Protein AF-A0A538ELN3-F1 (afdb_monomer_lite)

Sequence (90 aa):
MSTKELKDLLERIEDTREIVLGPAGGPQRSTGAVAELRAVWDAARTDARAAYEAWRARPGAEAFAVYRAAADRADAAEAALAAAAGAVVA

Structure (mmCIF, N/CA/C/O backbone):
data_AF-A0A538ELN3-F1
#
_entry.id   AF-A0A538ELN3-F1
#
loop_
_atom_site.group_PDB
_atom_site.id
_atom_site.type_symbol
_atom_site.label_atom_id
_atom_site.label_alt_id
_atom_site.label_comp_id
_atom_site.label_asym_id
_atom_site.label_entity_id
_atom_site.label_seq_id
_atom_site.pdbx_PDB_ins_code
_atom_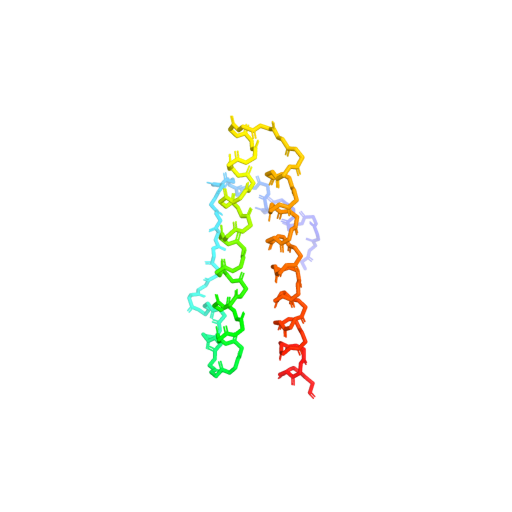site.Cartn_x
_atom_site.Cartn_y
_atom_site.Cartn_z
_atom_site.occupancy
_atom_site.B_iso_or_equiv
_atom_site.auth_seq_id
_atom_site.auth_comp_id
_atom_site.auth_asym_id
_atom_site.auth_atom_id
_atom_site.pdbx_PDB_model_num
ATOM 1 N N . MET A 1 1 ? 39.050 -19.406 -1.805 1.00 52.28 1 MET A N 1
ATOM 2 C CA . MET A 1 1 ? 38.683 -18.621 -0.613 1.00 52.28 1 MET A CA 1
ATOM 3 C C . MET A 1 1 ? 37.657 -19.427 0.159 1.00 52.28 1 MET A C 1
ATOM 5 O O . MET A 1 1 ? 36.629 -19.778 -0.408 1.00 52.28 1 MET A O 1
ATOM 9 N N . SER A 1 2 ? 37.989 -19.833 1.377 1.00 81.75 2 SER A N 1
ATOM 10 C CA . SER A 1 2 ? 37.146 -20.672 2.226 1.00 81.75 2 SER A CA 1
ATOM 11 C C . SER A 1 2 ? 36.134 -19.822 2.995 1.00 81.75 2 SER A C 1
ATOM 13 O O . SER A 1 2 ? 36.422 -18.696 3.395 1.00 81.75 2 SER A O 1
ATOM 15 N N . THR A 1 3 ? 34.953 -20.377 3.260 1.00 76.44 3 THR A N 1
ATOM 16 C CA . THR A 1 3 ? 33.915 -19.763 4.106 1.00 76.44 3 THR A CA 1
ATOM 17 C C . THR A 1 3 ? 34.423 -19.414 5.506 1.00 76.44 3 THR A C 1
ATOM 19 O O . THR A 1 3 ? 33.955 -18.447 6.100 1.00 76.44 3 THR A O 1
ATOM 22 N N . LYS A 1 4 ? 35.419 -20.154 6.013 1.00 75.69 4 LYS A N 1
ATOM 23 C CA . LYS A 1 4 ? 36.077 -19.860 7.292 1.00 75.69 4 LYS A CA 1
ATOM 24 C C . LYS A 1 4 ? 36.903 -18.571 7.234 1.00 75.69 4 LYS A C 1
ATOM 26 O O . LYS A 1 4 ? 36.818 -17.752 8.135 1.00 75.69 4 LYS A O 1
ATOM 31 N N . GLU A 1 5 ? 37.639 -18.370 6.144 1.00 77.31 5 GLU A N 1
ATOM 32 C CA . GLU A 1 5 ? 38.446 -17.162 5.931 1.00 77.31 5 GLU A CA 1
ATOM 33 C C . GLU A 1 5 ? 37.554 -15.929 5.738 1.00 77.31 5 GLU A C 1
ATOM 35 O O . GLU A 1 5 ? 37.866 -14.852 6.238 1.00 77.31 5 GLU A O 1
ATOM 40 N N . LEU A 1 6 ? 36.411 -16.098 5.062 1.00 79.19 6 LEU A N 1
ATOM 41 C CA . LEU A 1 6 ? 35.418 -15.037 4.900 1.00 79.19 6 LEU A CA 1
ATOM 42 C C . LEU A 1 6 ? 34.794 -14.630 6.244 1.00 79.19 6 LEU A C 1
ATOM 44 O O . LEU A 1 6 ? 34.654 -13.442 6.519 1.00 79.19 6 LEU A O 1
ATOM 48 N N . LYS A 1 7 ? 34.448 -15.602 7.093 1.00 76.56 7 LYS A N 1
ATOM 49 C CA . LYS A 1 7 ? 33.872 -15.350 8.418 1.00 76.56 7 LYS A CA 1
ATOM 50 C C . LYS A 1 7 ? 34.851 -14.604 9.337 1.00 76.56 7 LYS A C 1
ATOM 52 O O . LYS A 1 7 ? 34.461 -13.608 9.936 1.00 76.56 7 LYS A O 1
ATOM 57 N N . ASP A 1 8 ? 36.111 -15.035 9.392 1.00 83.75 8 ASP A N 1
ATOM 58 C CA . ASP A 1 8 ? 37.140 -14.402 10.235 1.00 83.75 8 ASP A CA 1
ATOM 59 C C . ASP A 1 8 ? 37.445 -12.952 9.800 1.00 83.75 8 ASP A C 1
ATOM 61 O O . ASP A 1 8 ? 37.812 -12.110 10.621 1.00 83.75 8 ASP A O 1
ATOM 65 N N . LEU A 1 9 ? 37.294 -12.642 8.506 1.00 81.38 9 LEU A N 1
ATOM 66 C CA . LEU A 1 9 ? 37.398 -11.275 7.986 1.00 81.38 9 LEU A CA 1
ATOM 67 C C . LEU A 1 9 ? 36.192 -10.416 8.381 1.00 81.38 9 LEU A C 1
ATOM 69 O O . LEU A 1 9 ? 36.375 -9.261 8.756 1.00 81.38 9 LEU A O 1
ATOM 73 N N . LEU A 1 10 ? 34.982 -10.975 8.319 1.00 76.94 10 LEU A N 1
ATOM 74 C CA . LEU A 1 10 ? 33.747 -10.263 8.657 1.00 76.94 10 LEU A CA 1
ATOM 75 C C . LEU A 1 10 ? 33.635 -9.967 10.158 1.00 76.94 10 LEU A C 1
ATOM 77 O O . LEU A 1 10 ? 33.205 -8.879 10.518 1.00 76.94 10 LEU A O 1
ATOM 81 N N . GLU A 1 11 ? 34.078 -10.876 11.033 1.00 81.19 11 GLU A N 1
ATOM 82 C CA . GLU A 1 11 ? 34.053 -10.668 12.495 1.00 81.19 11 GLU A CA 1
ATOM 83 C C . GLU A 1 11 ? 34.977 -9.531 12.972 1.00 81.19 11 GLU A C 1
ATOM 85 O O . GLU A 1 11 ? 34.832 -9.042 14.091 1.00 81.19 11 GLU A O 1
ATOM 90 N N . ARG A 1 12 ? 35.926 -9.095 12.137 1.00 75.94 12 ARG A N 1
ATOM 91 C CA . ARG A 1 12 ? 36.853 -7.993 12.441 1.00 75.94 12 ARG A CA 1
ATOM 92 C C . ARG A 1 12 ? 36.350 -6.620 12.001 1.00 75.94 12 ARG A C 1
ATOM 94 O O . ARG A 1 12 ? 36.988 -5.624 12.337 1.00 75.94 12 ARG A O 1
ATOM 101 N N . ILE A 1 13 ? 35.262 -6.560 11.238 1.00 79.44 13 ILE A N 1
ATOM 102 C CA . ILE A 1 13 ? 34.671 -5.301 10.785 1.00 79.44 13 ILE A CA 1
ATOM 103 C C . ILE A 1 13 ? 33.660 -4.860 11.842 1.00 79.44 13 ILE A C 1
ATOM 105 O O . ILE A 1 13 ? 32.704 -5.572 12.137 1.00 79.44 13 ILE A O 1
ATOM 109 N N . GLU A 1 14 ? 33.891 -3.691 12.431 1.00 63.50 14 GLU A N 1
ATOM 110 C CA . GLU A 1 14 ? 32.967 -3.085 13.386 1.00 63.50 14 GLU A CA 1
ATOM 111 C C . GLU A 1 14 ? 31.667 -2.700 12.660 1.00 63.50 14 GLU A C 1
ATOM 113 O O . GLU A 1 14 ? 31.699 -2.001 11.646 1.00 63.50 14 GLU A O 1
ATOM 118 N N . ASP A 1 15 ? 30.523 -3.195 13.144 1.00 69.69 15 ASP A N 1
ATOM 119 C CA . ASP A 1 15 ? 29.214 -2.880 12.565 1.00 69.69 15 ASP A CA 1
ATOM 120 C C . ASP A 1 15 ? 28.853 -1.423 12.879 1.00 69.69 15 ASP A C 1
ATOM 122 O O . ASP A 1 15 ? 28.388 -1.089 13.973 1.00 69.69 15 ASP A O 1
ATOM 126 N N . THR A 1 16 ? 29.073 -0.543 11.905 1.00 70.56 16 THR A N 1
ATOM 127 C CA . THR A 1 16 ? 28.781 0.890 12.016 1.00 70.56 16 THR A CA 1
ATOM 128 C C . THR A 1 16 ? 27.280 1.194 12.011 1.00 70.56 16 THR A C 1
ATOM 130 O O . THR A 1 16 ? 26.896 2.347 12.204 1.00 70.56 16 THR A O 1
ATOM 133 N N . ARG A 1 17 ? 26.411 0.183 11.822 1.00 59.03 17 ARG A N 1
ATOM 134 C CA . ARG A 1 17 ? 24.952 0.321 11.642 1.00 59.03 17 ARG A CA 1
ATOM 135 C C . ARG A 1 17 ? 24.560 1.257 10.498 1.00 59.03 17 ARG A C 1
ATOM 137 O O . ARG A 1 17 ? 23.433 1.755 10.450 1.00 59.03 17 ARG A O 1
ATOM 144 N N . GLU A 1 18 ? 25.477 1.511 9.574 1.00 65.62 18 GLU A N 1
ATOM 145 C CA . GLU A 1 18 ? 25.226 2.371 8.431 1.00 65.62 18 GLU A CA 1
ATOM 146 C C . GLU A 1 18 ? 24.542 1.572 7.323 1.00 65.62 18 GLU A C 1
ATOM 148 O O . GLU A 1 18 ? 25.036 0.549 6.849 1.00 65.62 18 GLU A O 1
ATOM 153 N N . ILE A 1 19 ? 23.383 2.057 6.881 1.00 62.88 19 ILE A N 1
ATOM 154 C CA . ILE A 1 19 ? 22.725 1.522 5.693 1.00 62.88 19 ILE A CA 1
ATOM 155 C C . ILE A 1 19 ? 23.454 2.106 4.482 1.00 62.88 19 ILE A C 1
ATOM 157 O O . ILE A 1 19 ? 23.189 3.236 4.071 1.00 62.88 19 ILE A O 1
ATOM 161 N N . VAL A 1 20 ? 24.375 1.332 3.907 1.00 62.19 20 VAL A N 1
ATOM 162 C CA . VAL A 1 20 ? 25.016 1.678 2.634 1.00 62.19 20 VAL A CA 1
ATOM 163 C C . VAL A 1 20 ? 23.985 1.512 1.521 1.00 62.19 20 VAL A C 1
ATOM 165 O O . VAL A 1 20 ? 23.767 0.425 0.986 1.00 62.19 20 VAL A O 1
ATOM 168 N N . LEU A 1 21 ? 23.324 2.613 1.172 1.00 58.81 21 LEU A N 1
ATOM 169 C CA . LEU A 1 21 ? 22.613 2.715 -0.093 1.00 58.81 21 LEU A CA 1
ATOM 170 C C . LEU A 1 21 ? 23.685 2.709 -1.189 1.00 58.81 21 LEU A C 1
ATOM 172 O O . LEU A 1 21 ? 24.624 3.503 -1.131 1.00 58.81 21 LEU A O 1
ATOM 176 N N . GLY A 1 22 ? 23.590 1.775 -2.143 1.00 50.09 22 GLY A N 1
ATOM 177 C CA . GLY A 1 22 ? 24.536 1.676 -3.259 1.00 50.09 22 GLY A CA 1
ATOM 178 C C . GLY A 1 22 ? 24.718 3.015 -3.990 1.00 50.09 22 GLY A C 1
ATOM 179 O O . GLY A 1 22 ? 23.901 3.926 -3.808 1.00 50.09 22 GLY A O 1
ATOM 180 N N . PRO A 1 23 ? 25.779 3.160 -4.817 1.00 48.62 23 PRO A N 1
ATOM 181 C CA . PRO A 1 23 ? 26.022 4.391 -5.566 1.00 48.62 23 PRO A CA 1
ATOM 182 C C . PRO A 1 23 ? 24.729 4.819 -6.245 1.00 48.62 23 PRO A C 1
ATOM 184 O O . PRO A 1 23 ? 23.945 3.959 -6.642 1.00 48.62 23 PRO A O 1
ATOM 187 N N . ALA A 1 24 ? 24.517 6.129 -6.372 1.00 45.59 24 ALA A N 1
ATOM 188 C CA . ALA A 1 24 ? 23.295 6.761 -6.866 1.00 45.59 24 ALA A CA 1
ATOM 189 C C . ALA A 1 24 ? 22.887 6.395 -8.318 1.00 45.59 24 ALA A C 1
ATOM 191 O O . ALA A 1 24 ? 22.251 7.188 -9.000 1.00 45.59 24 ALA A O 1
ATOM 192 N N . GLY A 1 25 ? 23.153 5.177 -8.788 1.00 43.66 25 GLY A N 1
ATOM 193 C CA . GLY A 1 25 ? 22.189 4.367 -9.526 1.00 43.66 25 GLY A CA 1
ATOM 194 C C . GLY A 1 25 ? 20.965 4.050 -8.663 1.00 43.66 25 GLY A C 1
ATOM 195 O O . GLY A 1 25 ? 20.614 2.891 -8.456 1.00 43.66 25 GLY A O 1
ATOM 196 N N . GLY A 1 26 ? 20.295 5.098 -8.166 1.00 47.25 26 GLY A N 1
ATOM 197 C CA . GLY A 1 26 ? 18.902 4.967 -7.758 1.00 47.25 26 GLY A CA 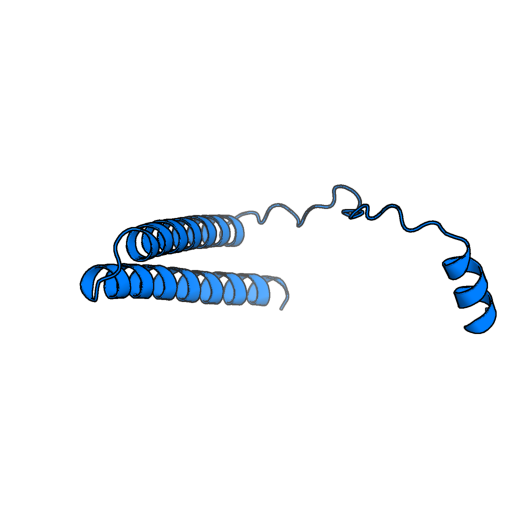1
ATOM 198 C C . GLY A 1 26 ? 18.126 4.334 -8.917 1.00 47.25 26 GLY A C 1
ATOM 199 O O . GLY A 1 26 ? 18.565 4.484 -10.064 1.00 47.25 26 GLY A O 1
ATOM 200 N N . PRO A 1 27 ? 17.017 3.613 -8.653 1.00 48.72 27 PRO A N 1
ATOM 201 C CA . PRO A 1 27 ? 16.236 2.992 -9.718 1.00 48.72 27 PRO A CA 1
ATOM 202 C C . PRO A 1 27 ? 16.065 4.036 -10.808 1.00 48.72 27 PRO A C 1
ATOM 204 O O . PRO A 1 27 ? 15.650 5.153 -10.480 1.00 48.72 27 PRO A O 1
ATOM 207 N N . GLN A 1 28 ? 16.499 3.714 -12.037 1.00 50.22 28 GLN A N 1
ATOM 208 C CA . GLN A 1 28 ? 16.350 4.576 -13.207 1.00 50.22 28 GLN A CA 1
ATOM 209 C C . GLN A 1 28 ? 15.008 5.259 -13.045 1.00 50.22 28 GLN A C 1
ATOM 211 O O . GLN A 1 28 ? 14.018 4.528 -12.949 1.00 50.22 28 GLN A O 1
ATOM 216 N N . ARG A 1 29 ? 14.997 6.594 -12.824 1.00 51.00 29 ARG A N 1
ATOM 217 C CA . ARG A 1 29 ? 13.751 7.323 -12.534 1.00 51.00 29 ARG A CA 1
ATOM 218 C C . ARG A 1 29 ? 12.771 6.783 -13.541 1.00 51.00 29 ARG A C 1
ATOM 220 O O . ARG A 1 29 ? 13.066 6.890 -14.730 1.00 51.00 29 ARG A O 1
ATOM 227 N N . SER A 1 30 ? 11.743 6.078 -13.077 1.00 54.53 30 SER A N 1
ATOM 228 C CA . SER A 1 30 ? 10.839 5.408 -13.991 1.00 54.53 30 SER A CA 1
ATOM 229 C C . SER A 1 30 ? 10.369 6.497 -14.943 1.00 54.53 30 SER A C 1
ATOM 231 O O . SER A 1 30 ? 9.868 7.516 -14.494 1.00 54.53 30 SER A O 1
ATOM 233 N N . THR A 1 31 ? 10.704 6.407 -16.222 1.00 58.22 31 THR A N 1
ATOM 234 C CA . THR A 1 31 ? 10.301 7.412 -17.201 1.00 58.22 31 THR A CA 1
ATOM 235 C C . THR A 1 31 ? 9.017 6.919 -17.852 1.00 58.22 31 THR A C 1
ATOM 237 O O . THR A 1 31 ? 8.834 5.720 -18.061 1.00 58.22 31 THR A O 1
ATOM 240 N N .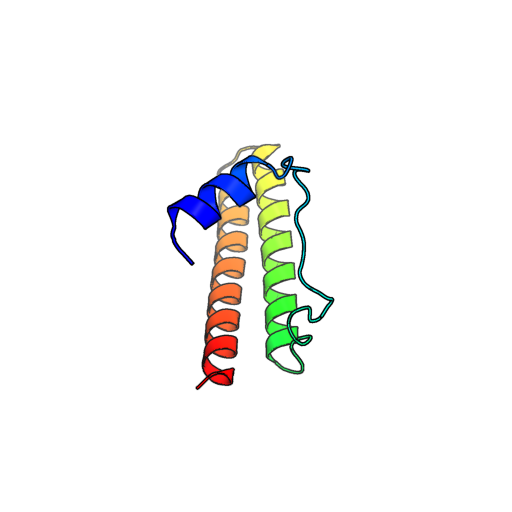 GLY A 1 32 ? 8.083 7.833 -18.123 1.00 70.25 32 GLY A N 1
ATOM 241 C CA . GLY A 1 32 ? 6.770 7.485 -18.673 1.00 70.25 32 GLY A CA 1
ATOM 242 C C . GLY A 1 32 ? 5.826 6.843 -17.649 1.00 70.25 32 GLY A C 1
ATOM 243 O O . GLY A 1 32 ? 5.862 7.171 -16.463 1.00 70.25 32 GLY A O 1
ATOM 244 N N . ALA A 1 33 ? 4.980 5.919 -18.107 1.00 74.56 33 ALA A N 1
ATOM 245 C CA . ALA A 1 33 ? 3.836 5.393 -17.352 1.00 74.56 33 ALA A CA 1
ATOM 246 C C . ALA A 1 33 ? 4.183 4.821 -15.960 1.00 74.56 33 ALA A C 1
ATOM 248 O O . ALA A 1 33 ? 3.398 4.949 -15.025 1.00 74.56 33 ALA A O 1
ATOM 249 N N . VAL A 1 34 ? 5.374 4.239 -15.773 1.00 78.50 34 VAL A N 1
ATOM 250 C CA . VAL A 1 34 ? 5.789 3.684 -14.470 1.00 78.50 34 VAL A CA 1
ATOM 251 C C . VAL A 1 34 ? 6.056 4.790 -13.432 1.00 78.50 34 VAL A C 1
ATOM 253 O O . VAL A 1 34 ? 5.853 4.568 -12.240 1.00 78.50 34 VAL A O 1
ATOM 256 N N . ALA A 1 35 ? 6.483 5.995 -13.837 1.00 79.88 35 ALA A N 1
ATOM 257 C CA . ALA A 1 35 ? 6.608 7.143 -12.922 1.00 79.88 35 ALA A CA 1
ATOM 258 C C . ALA A 1 35 ? 5.245 7.626 -12.446 1.00 79.88 35 ALA A C 1
ATOM 260 O O . ALA A 1 35 ? 5.062 7.900 -11.263 1.00 79.88 35 ALA A O 1
ATOM 261 N N . GLU A 1 36 ? 4.303 7.729 -13.379 1.00 82.25 36 GLU A N 1
ATOM 262 C CA . GLU A 1 36 ? 2.949 8.190 -13.097 1.00 82.25 36 GLU A CA 1
ATOM 263 C C . GLU A 1 36 ? 2.242 7.207 -12.162 1.00 82.25 36 GLU A C 1
ATOM 265 O O . GLU A 1 36 ? 1.718 7.613 -11.129 1.00 82.25 36 GLU A O 1
ATOM 270 N N . LEU A 1 37 ? 2.338 5.902 -12.437 1.00 86.94 37 LEU A N 1
ATOM 271 C CA . LEU A 1 37 ? 1.802 4.860 -11.557 1.00 86.94 37 LEU A CA 1
ATOM 272 C C . LEU A 1 37 ? 2.471 4.857 -10.178 1.00 86.94 37 LEU A C 1
ATOM 274 O O . LEU A 1 37 ? 1.791 4.675 -9.170 1.00 86.94 37 LEU A O 1
ATOM 278 N N . ARG A 1 38 ? 3.784 5.121 -10.105 1.00 85.69 38 ARG A N 1
ATOM 279 C CA . ARG A 1 38 ? 4.493 5.287 -8.827 1.00 85.69 38 ARG A CA 1
ATOM 280 C C . ARG A 1 38 ? 3.949 6.480 -8.042 1.00 85.69 38 ARG A C 1
ATOM 282 O O . ARG A 1 38 ? 3.720 6.346 -6.845 1.00 85.69 38 ARG A O 1
ATOM 289 N N . ALA A 1 39 ? 3.743 7.623 -8.695 1.00 87.50 39 ALA A N 1
ATOM 290 C CA . ALA A 1 39 ? 3.202 8.821 -8.056 1.00 87.50 39 ALA A CA 1
ATOM 291 C C . ALA A 1 39 ? 1.762 8.602 -7.564 1.00 87.50 39 ALA A C 1
ATOM 293 O O . ALA A 1 39 ? 1.419 9.020 -6.461 1.00 87.50 39 ALA A O 1
ATOM 294 N N . VAL A 1 40 ? 0.939 7.893 -8.343 1.00 89.50 40 VAL A N 1
ATOM 295 C CA . VAL A 1 40 ? -0.427 7.518 -7.949 1.00 89.50 40 VAL A CA 1
ATOM 296 C C . VAL A 1 40 ? -0.419 6.575 -6.744 1.00 89.50 40 VAL A C 1
ATOM 298 O O . VAL A 1 40 ? -1.183 6.788 -5.803 1.00 89.50 40 VAL A O 1
ATOM 301 N N . TRP A 1 41 ? 0.461 5.569 -6.732 1.00 91.12 41 TRP A N 1
ATOM 302 C CA . TRP A 1 41 ? 0.620 4.669 -5.587 1.00 91.12 41 TRP A CA 1
ATOM 303 C C . TRP A 1 41 ? 1.083 5.413 -4.329 1.00 91.12 41 TRP A C 1
ATOM 305 O O . TRP A 1 41 ? 0.522 5.203 -3.255 1.00 91.12 41 TRP A O 1
ATOM 315 N N . ASP A 1 42 ? 2.045 6.328 -4.455 1.00 90.38 42 ASP A N 1
ATOM 316 C CA . ASP A 1 42 ? 2.560 7.111 -3.327 1.00 90.38 42 ASP A CA 1
ATOM 317 C C . ASP A 1 42 ? 1.496 8.054 -2.734 1.00 90.38 42 ASP A C 1
ATOM 319 O O . ASP A 1 42 ? 1.321 8.128 -1.513 1.00 90.38 42 ASP A O 1
ATOM 323 N N . ALA A 1 43 ? 0.705 8.705 -3.593 1.00 90.62 43 ALA A N 1
ATOM 324 C CA . ALA A 1 43 ? -0.436 9.515 -3.174 1.00 90.62 43 ALA A CA 1
ATOM 325 C C . ALA A 1 43 ? -1.501 8.668 -2.454 1.00 90.62 43 ALA A C 1
ATOM 327 O O . ALA A 1 43 ? -1.917 9.008 -1.346 1.00 90.62 43 ALA A O 1
ATOM 328 N N . ALA A 1 44 ? -1.890 7.522 -3.025 1.00 90.00 44 ALA A N 1
ATOM 329 C CA . ALA A 1 44 ? -2.873 6.626 -2.414 1.00 90.00 44 ALA A CA 1
ATOM 330 C C . ALA A 1 44 ? -2.391 6.065 -1.062 1.00 90.00 44 ALA A C 1
ATOM 332 O O . ALA A 1 44 ? -3.164 5.973 -0.106 1.00 90.00 44 ALA A O 1
ATOM 333 N N . ARG A 1 45 ? -1.098 5.743 -0.947 1.00 92.00 45 ARG A N 1
ATOM 334 C CA . ARG A 1 4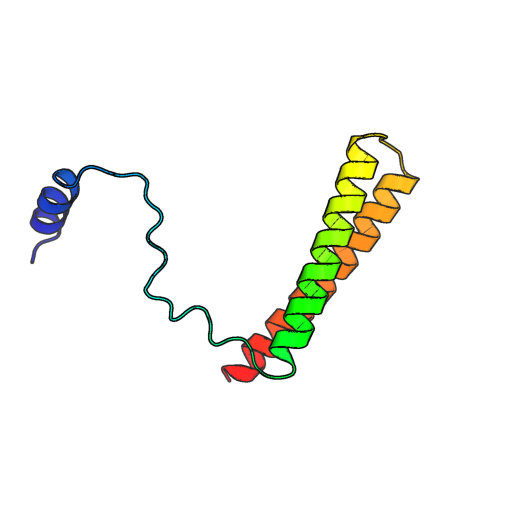5 ? -0.476 5.290 0.304 1.00 92.00 45 ARG A CA 1
ATOM 335 C C . ARG A 1 45 ? -0.452 6.395 1.363 1.00 92.00 45 ARG A C 1
ATOM 337 O O . ARG A 1 45 ? -0.678 6.120 2.544 1.00 92.00 45 ARG A O 1
ATOM 344 N N . THR A 1 46 ? -0.204 7.636 0.953 1.00 93.50 46 THR A N 1
ATOM 345 C CA . THR A 1 46 ? -0.246 8.808 1.838 1.00 93.50 46 THR A CA 1
ATOM 346 C C . THR A 1 46 ? -1.660 9.051 2.368 1.00 93.50 46 THR A C 1
ATOM 348 O O . THR A 1 46 ? -1.833 9.208 3.578 1.00 93.50 46 THR A O 1
ATOM 351 N N . ASP A 1 47 ? -2.674 8.970 1.503 1.00 90.81 47 ASP A N 1
ATOM 352 C CA . ASP A 1 47 ? -4.089 9.045 1.886 1.00 90.81 47 ASP A CA 1
ATOM 353 C C . ASP A 1 47 ? -4.469 7.947 2.891 1.00 90.81 47 ASP A C 1
ATOM 355 O O . ASP A 1 47 ? -5.095 8.222 3.917 1.00 90.81 47 ASP A O 1
ATOM 359 N N . ALA A 1 48 ? -4.068 6.696 2.628 1.00 92.38 48 ALA A N 1
ATOM 360 C CA . ALA A 1 48 ? -4.339 5.567 3.517 1.00 92.38 48 ALA A CA 1
ATOM 361 C C . ALA A 1 48 ? -3.709 5.768 4.900 1.00 92.38 48 ALA A C 1
ATOM 363 O O . ALA A 1 48 ? -4.344 5.500 5.922 1.00 92.38 48 ALA A O 1
ATOM 364 N N . ARG A 1 49 ? -2.482 6.300 4.946 1.00 93.81 49 ARG A N 1
ATOM 365 C CA . ARG A 1 49 ? -1.810 6.643 6.202 1.00 93.81 49 ARG A CA 1
ATOM 366 C C . ARG A 1 49 ? -2.545 7.754 6.947 1.00 93.81 49 ARG A C 1
ATOM 368 O O . ARG A 1 49 ? -2.782 7.609 8.141 1.00 93.81 49 ARG A O 1
ATOM 375 N N . ALA A 1 50 ? -2.933 8.830 6.267 1.00 93.19 50 ALA A N 1
ATOM 376 C CA . ALA A 1 50 ? -3.673 9.925 6.890 1.00 93.19 50 ALA A CA 1
ATOM 377 C C . ALA A 1 50 ? -5.017 9.447 7.471 1.00 93.19 50 ALA A C 1
ATOM 379 O O . ALA A 1 50 ? -5.361 9.785 8.605 1.00 93.19 50 ALA A O 1
ATOM 380 N N . ALA A 1 51 ? -5.744 8.599 6.737 1.00 92.62 51 ALA A N 1
ATOM 381 C CA . ALA A 1 51 ? -6.994 8.004 7.203 1.00 92.62 51 ALA A CA 1
ATOM 382 C C . ALA A 1 51 ? -6.786 7.061 8.403 1.00 92.62 51 ALA A C 1
ATOM 384 O O . ALA A 1 51 ? -7.581 7.073 9.344 1.00 92.62 51 ALA A O 1
ATOM 385 N N . TYR A 1 52 ? -5.698 6.286 8.408 1.00 91.62 52 TYR A N 1
ATOM 386 C CA . TYR A 1 52 ? -5.330 5.439 9.541 1.00 91.62 52 TYR A CA 1
ATOM 387 C C . TYR A 1 52 ? -5.025 6.257 10.800 1.00 91.62 52 TYR A C 1
ATOM 389 O O . TYR A 1 52 ? -5.521 5.927 11.875 1.00 91.62 52 TYR A O 1
ATOM 397 N N . GLU A 1 53 ? -4.255 7.341 10.678 1.00 95.44 53 GLU A N 1
ATOM 398 C CA . GLU A 1 53 ? -3.962 8.234 11.806 1.00 95.44 53 GLU A CA 1
ATOM 399 C C . GLU A 1 53 ? -5.241 8.899 12.338 1.00 95.44 53 GLU A C 1
ATOM 401 O O . GLU A 1 53 ? -5.443 8.988 13.550 1.00 95.44 53 GLU A O 1
ATOM 406 N N . ALA A 1 54 ? -6.159 9.293 11.450 1.00 93.56 54 ALA A N 1
ATOM 407 C CA . ALA A 1 54 ? -7.458 9.831 11.847 1.00 93.56 54 ALA A CA 1
ATOM 408 C C . ALA A 1 54 ? -8.301 8.801 12.622 1.00 93.56 54 ALA A C 1
ATOM 410 O O . ALA A 1 54 ? -8.871 9.135 13.664 1.00 93.56 54 ALA A O 1
ATOM 411 N N . TRP A 1 55 ? -8.340 7.546 12.160 1.00 93.31 55 TRP A N 1
ATOM 412 C CA . TRP A 1 55 ? -9.003 6.449 12.872 1.00 93.31 55 TRP A CA 1
ATOM 413 C C . TRP A 1 55 ? -8.323 6.134 14.209 1.00 93.31 55 TRP A C 1
ATOM 415 O O . TRP A 1 55 ? -9.000 5.936 15.211 1.00 93.31 55 TRP A O 1
ATOM 425 N N . ARG A 1 56 ? -6.990 6.144 14.266 1.00 95.62 56 ARG A N 1
ATOM 426 C CA . ARG A 1 56 ? -6.224 5.955 15.507 1.00 95.62 56 ARG A CA 1
ATOM 427 C C . ARG A 1 56 ? -6.519 7.038 16.539 1.00 95.62 56 ARG A C 1
ATOM 429 O O . ARG A 1 56 ? -6.636 6.724 17.720 1.00 95.62 56 ARG A O 1
ATOM 436 N N . ALA A 1 57 ? -6.644 8.291 16.104 1.00 95.81 57 ALA A N 1
ATOM 437 C CA . ALA A 1 57 ? -6.967 9.415 16.977 1.00 95.81 57 ALA A CA 1
ATOM 438 C C . ALA A 1 57 ? -8.422 9.371 17.469 1.00 95.81 57 ALA A C 1
ATOM 440 O O . ALA A 1 57 ? -8.699 9.741 18.610 1.00 95.81 57 ALA A O 1
ATOM 441 N N . ARG A 1 58 ? -9.356 8.928 16.619 1.00 92.25 58 ARG A N 1
ATOM 442 C CA . ARG A 1 58 ? -10.777 8.770 16.960 1.00 92.25 58 ARG A CA 1
ATOM 443 C C . ARG A 1 58 ? -11.328 7.466 16.376 1.00 92.25 58 ARG A C 1
ATOM 445 O O . ARG A 1 58 ? -11.881 7.476 15.273 1.00 92.25 58 ARG A O 1
ATOM 452 N N . PRO A 1 59 ? -11.200 6.348 17.111 1.00 91.31 59 PRO A N 1
ATOM 453 C CA . PRO A 1 59 ? -11.663 5.056 16.629 1.00 91.31 59 PRO A CA 1
ATOM 454 C C . PRO A 1 59 ? -13.176 5.048 16.408 1.00 91.31 59 PRO A C 1
ATOM 456 O O . PRO A 1 59 ? -13.950 5.439 17.278 1.00 91.31 59 PRO A O 1
ATOM 459 N N . GLY A 1 60 ? -13.599 4.579 15.237 1.00 94.94 60 GLY A N 1
ATOM 460 C CA . GLY A 1 60 ? -15.005 4.478 14.858 1.00 94.94 60 GLY A CA 1
ATOM 461 C C . GLY A 1 60 ? -15.179 3.672 13.575 1.00 94.94 60 GLY A C 1
ATOM 462 O O . GLY A 1 60 ? -14.259 3.601 12.760 1.00 94.94 60 GLY A O 1
ATOM 463 N N . ALA A 1 61 ? -16.350 3.053 13.402 1.00 93.25 61 ALA A N 1
ATOM 464 C CA . ALA A 1 61 ? -16.634 2.190 12.253 1.00 93.25 61 ALA A CA 1
ATOM 465 C C . ALA A 1 61 ? -16.564 2.950 10.916 1.00 93.25 61 ALA A C 1
ATOM 467 O O . ALA A 1 61 ? -16.023 2.439 9.942 1.00 93.25 61 ALA A O 1
ATOM 468 N N . GLU A 1 62 ? -17.040 4.195 10.891 1.00 93.12 62 GLU A N 1
ATOM 469 C CA . GLU A 1 62 ? -16.982 5.062 9.710 1.00 93.12 62 GLU A CA 1
ATOM 470 C C . GLU A 1 62 ? -15.537 5.440 9.349 1.00 93.12 62 GLU A C 1
ATOM 472 O O . GLU A 1 62 ? -15.109 5.259 8.212 1.00 93.12 62 GLU A O 1
ATOM 477 N N . ALA A 1 63 ? -14.740 5.872 10.332 1.00 90.56 63 ALA A N 1
ATOM 478 C CA . ALA A 1 63 ? -13.327 6.193 10.123 1.00 90.56 63 ALA A CA 1
ATOM 479 C C . ALA A 1 63 ? -12.510 4.959 9.698 1.00 90.56 63 ALA A C 1
ATOM 481 O O . ALA A 1 63 ? -11.626 5.060 8.848 1.00 90.56 63 ALA A O 1
ATOM 482 N N . PHE A 1 64 ? -12.844 3.779 10.231 1.00 89.44 64 PHE A N 1
ATOM 483 C CA . PHE A 1 64 ? -12.250 2.519 9.793 1.00 89.44 64 PHE A CA 1
ATOM 484 C C . PHE A 1 64 ? -12.614 2.185 8.340 1.00 89.44 64 PHE A C 1
ATOM 486 O O . PHE A 1 64 ? -11.746 1.761 7.581 1.00 89.44 64 PHE A O 1
ATOM 493 N N . ALA A 1 65 ? -13.866 2.409 7.927 1.00 95.00 65 ALA A N 1
ATOM 494 C CA . ALA A 1 65 ? -14.297 2.201 6.545 1.00 95.00 65 ALA A CA 1
ATOM 495 C C . ALA A 1 65 ? -13.575 3.144 5.567 1.00 95.00 65 ALA A C 1
ATOM 497 O O . ALA A 1 65 ? -13.127 2.698 4.513 1.00 95.00 65 ALA A O 1
ATOM 498 N N . VAL A 1 66 ? -13.387 4.417 5.938 1.00 92.94 66 VAL A N 1
ATOM 499 C CA . VAL A 1 66 ? -12.604 5.387 5.150 1.00 92.94 66 VAL A CA 1
ATOM 500 C C . VAL A 1 66 ? -11.146 4.944 5.021 1.00 92.94 66 VAL A C 1
ATOM 502 O O . VAL A 1 66 ? -10.597 4.949 3.919 1.00 92.94 66 VAL A O 1
ATOM 505 N N . TYR A 1 67 ? -10.529 4.505 6.123 1.00 92.81 67 TYR A N 1
ATOM 506 C CA . TYR A 1 67 ? -9.184 3.932 6.096 1.00 92.81 67 TYR A CA 1
ATOM 507 C C . TYR A 1 67 ? -9.102 2.712 5.171 1.00 92.81 67 TYR A C 1
ATOM 509 O O . TYR A 1 67 ? -8.212 2.658 4.325 1.00 92.81 67 TYR A O 1
ATOM 517 N N . ARG A 1 68 ? -10.034 1.759 5.282 1.00 95.25 68 ARG A N 1
ATOM 518 C CA . ARG A 1 68 ? -10.045 0.553 4.442 1.00 95.25 68 ARG A CA 1
ATOM 519 C C . ARG A 1 68 ? -10.225 0.883 2.965 1.00 95.25 68 ARG A C 1
ATOM 521 O O . ARG A 1 68 ? -9.465 0.367 2.160 1.00 95.25 68 ARG A O 1
ATOM 528 N N . ALA A 1 69 ? -11.123 1.802 2.617 1.00 94.88 69 ALA A 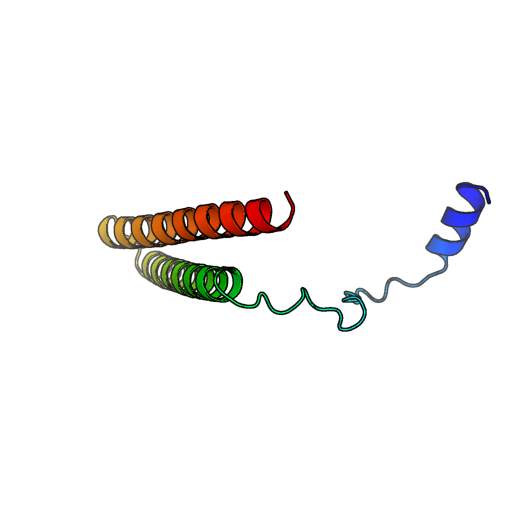N 1
ATOM 529 C CA . ALA A 1 69 ? -11.284 2.252 1.237 1.00 94.88 69 ALA A CA 1
ATOM 530 C C . ALA A 1 69 ? -10.008 2.919 0.692 1.00 94.88 69 ALA A C 1
ATOM 532 O O . ALA A 1 69 ? -9.632 2.709 -0.460 1.00 94.88 69 ALA A O 1
ATOM 533 N N . ALA A 1 70 ? -9.312 3.717 1.508 1.00 91.00 70 ALA A N 1
ATOM 534 C CA . ALA A 1 70 ? -8.035 4.308 1.117 1.00 91.00 70 ALA A CA 1
ATOM 535 C C . ALA A 1 70 ? -6.925 3.251 0.968 1.00 91.00 70 ALA A C 1
ATOM 537 O O . ALA A 1 70 ? -6.152 3.324 0.016 1.00 91.00 70 ALA A O 1
ATOM 538 N N . ALA A 1 71 ? -6.882 2.253 1.854 1.00 91.62 71 ALA A N 1
ATOM 539 C CA . ALA A 1 71 ? -5.953 1.130 1.766 1.00 91.62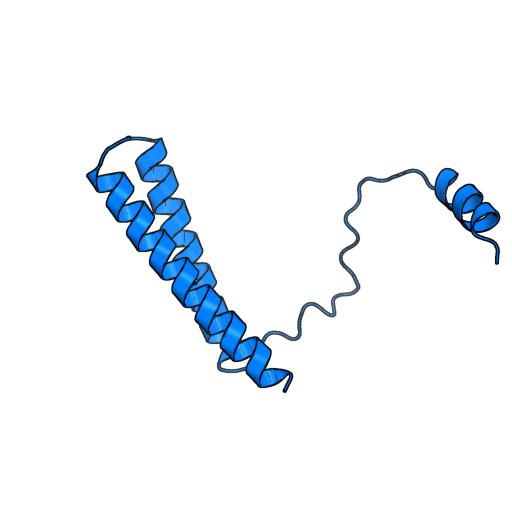 71 ALA A CA 1
ATOM 540 C C . ALA A 1 71 ? -6.200 0.287 0.504 1.00 91.62 71 ALA A C 1
ATOM 542 O O . ALA A 1 71 ? -5.264 0.031 -0.242 1.00 91.62 71 ALA A O 1
ATOM 543 N N . ASP A 1 72 ? -7.458 -0.034 0.194 1.00 94.81 72 ASP A N 1
ATOM 544 C CA . ASP A 1 72 ? -7.813 -0.804 -1.002 1.00 94.81 72 ASP A CA 1
ATOM 545 C C . ASP A 1 72 ? -7.434 -0.048 -2.297 1.00 94.81 72 ASP A C 1
ATOM 547 O O . ASP A 1 72 ? -6.994 -0.656 -3.273 1.00 94.81 72 ASP A O 1
ATOM 551 N N . ARG A 1 73 ? -7.529 1.295 -2.310 1.00 89.25 73 ARG A N 1
ATOM 552 C CA . ARG A 1 73 ? -7.007 2.121 -3.420 1.00 89.25 73 ARG A CA 1
ATOM 553 C C . ARG A 1 73 ? -5.482 2.029 -3.547 1.00 89.25 73 ARG A C 1
ATOM 555 O O . ARG A 1 73 ? -4.980 2.002 -4.670 1.00 89.25 73 ARG A O 1
ATOM 562 N N . ALA A 1 74 ? -4.752 1.997 -2.431 1.00 91.06 74 ALA A N 1
ATOM 563 C CA . ALA A 1 74 ? -3.296 1.852 -2.439 1.00 91.06 74 ALA A CA 1
ATOM 564 C C . ALA A 1 74 ? -2.873 0.467 -2.956 1.00 91.06 74 ALA A C 1
ATOM 566 O O . ALA A 1 74 ? -1.990 0.391 -3.808 1.00 91.06 74 ALA A O 1
ATOM 567 N N . ASP A 1 75 ? -3.563 -0.593 -2.533 1.00 92.06 75 ASP A N 1
ATOM 568 C CA . ASP A 1 75 ? -3.321 -1.964 -2.997 1.00 92.06 75 ASP A CA 1
ATOM 569 C C . ASP A 1 75 ? -3.599 -2.104 -4.506 1.00 92.06 75 ASP A C 1
ATOM 571 O O . ASP A 1 75 ? -2.814 -2.702 -5.245 1.00 92.06 75 ASP A O 1
ATOM 575 N N . ALA A 1 76 ? -4.676 -1.485 -5.004 1.00 91.06 76 ALA A N 1
ATOM 576 C CA . ALA A 1 76 ? -4.976 -1.452 -6.436 1.00 91.06 76 ALA A CA 1
ATOM 577 C C . ALA A 1 76 ? -3.898 -0.706 -7.246 1.00 91.06 76 ALA A C 1
ATOM 579 O O . ALA A 1 76 ? -3.500 -1.160 -8.322 1.00 91.06 76 ALA A O 1
ATOM 580 N N . ALA A 1 77 ? -3.398 0.422 -6.731 1.00 88.38 77 ALA A N 1
ATOM 581 C CA . ALA A 1 77 ? -2.311 1.166 -7.363 1.00 88.38 77 ALA A CA 1
ATOM 582 C C . ALA A 1 77 ? -0.987 0.380 -7.344 1.00 88.38 77 ALA A C 1
ATOM 584 O O . ALA A 1 77 ? -0.232 0.427 -8.315 1.00 88.38 77 ALA A O 1
ATOM 585 N N . GLU A 1 78 ? -0.726 -0.386 -6.281 1.00 89.25 78 GLU A N 1
ATOM 586 C CA . GLU A 1 78 ? 0.438 -1.268 -6.179 1.00 89.25 78 GLU A CA 1
ATOM 587 C C . GLU A 1 78 ? 0.382 -2.388 -7.216 1.00 89.25 78 GLU A C 1
ATOM 589 O O . GLU A 1 78 ? 1.361 -2.620 -7.925 1.00 89.25 78 GLU A O 1
ATOM 594 N N . ALA A 1 79 ? -0.779 -3.029 -7.373 1.00 91.62 79 ALA A N 1
ATOM 595 C CA . ALA A 1 79 ? -0.986 -4.056 -8.387 1.00 91.62 79 ALA A CA 1
ATOM 596 C C . ALA A 1 79 ? -0.772 -3.508 -9.809 1.00 91.62 79 ALA A C 1
ATOM 598 O O . ALA A 1 79 ? -0.107 -4.148 -10.626 1.00 91.62 79 ALA A O 1
ATOM 599 N N . ALA A 1 80 ? -1.276 -2.302 -10.098 1.00 88.62 80 ALA A N 1
ATOM 600 C CA . ALA A 1 80 ? -1.064 -1.638 -11.384 1.00 88.62 80 ALA A CA 1
ATOM 601 C C . ALA A 1 80 ? 0.418 -1.302 -11.628 1.00 88.62 80 ALA A C 1
ATOM 603 O O . ALA A 1 80 ? 0.934 -1.524 -12.725 1.00 88.62 80 ALA A O 1
ATOM 604 N N . LEU A 1 81 ? 1.123 -0.815 -10.601 1.00 86.12 81 LEU A N 1
ATOM 605 C CA . LEU A 1 81 ? 2.556 -0.534 -10.669 1.00 86.12 81 LEU A CA 1
ATOM 606 C C . LEU A 1 81 ? 3.376 -1.814 -10.884 1.00 86.12 81 LEU A C 1
ATOM 608 O O . LEU A 1 81 ? 4.280 -1.822 -11.717 1.00 86.12 81 LEU A O 1
ATOM 612 N N . ALA A 1 82 ? 3.054 -2.894 -10.170 1.00 86.06 82 ALA A N 1
ATOM 613 C CA . ALA A 1 82 ? 3.716 -4.187 -10.307 1.00 86.06 82 ALA A CA 1
ATOM 614 C C . ALA A 1 82 ? 3.498 -4.791 -11.702 1.00 86.06 82 ALA A C 1
ATOM 616 O O . ALA A 1 82 ? 4.450 -5.272 -12.315 1.00 86.06 82 ALA A O 1
ATOM 617 N N . ALA A 1 83 ? 2.277 -4.704 -12.239 1.00 86.81 83 ALA A N 1
ATOM 618 C CA . ALA A 1 83 ? 1.971 -5.138 -13.599 1.00 86.81 83 ALA A CA 1
ATOM 619 C C . ALA A 1 83 ? 2.764 -4.337 -14.645 1.00 86.81 83 ALA A C 1
ATOM 621 O O . ALA A 1 83 ? 3.351 -4.921 -15.555 1.00 86.81 83 ALA A O 1
ATOM 622 N N . ALA A 1 84 ? 2.842 -3.012 -14.490 1.00 81.06 84 ALA A N 1
ATOM 623 C CA . ALA A 1 84 ? 3.609 -2.156 -15.391 1.00 81.06 84 ALA A CA 1
ATOM 624 C C . ALA A 1 84 ? 5.123 -2.397 -15.286 1.00 81.06 84 ALA A C 1
ATOM 626 O O . ALA A 1 84 ? 5.810 -2.413 -16.302 1.00 81.06 84 ALA A O 1
ATOM 627 N N . ALA A 1 85 ? 5.650 -2.629 -14.082 1.00 74.69 85 ALA A N 1
ATOM 628 C CA . ALA A 1 85 ? 7.057 -2.964 -13.882 1.00 74.69 85 ALA A CA 1
ATOM 629 C C . ALA A 1 85 ? 7.406 -4.344 -14.465 1.00 74.69 85 ALA A C 1
ATOM 631 O O . ALA A 1 85 ? 8.447 -4.486 -15.099 1.00 74.69 85 ALA A O 1
ATOM 632 N N . GLY A 1 86 ? 6.526 -5.340 -14.311 1.00 72.69 86 GLY A N 1
ATOM 633 C CA . GLY A 1 86 ? 6.691 -6.664 -14.915 1.00 72.69 86 GLY A CA 1
ATOM 634 C C . GLY A 1 86 ? 6.647 -6.633 -16.444 1.00 72.69 86 GLY A C 1
ATOM 635 O O . GLY A 1 86 ? 7.443 -7.308 -17.089 1.00 72.69 86 GLY A O 1
ATOM 636 N N . ALA A 1 87 ? 5.785 -5.796 -17.028 1.00 62.06 87 ALA A N 1
ATOM 637 C CA . ALA A 1 87 ? 5.691 -5.611 -18.477 1.00 62.06 87 ALA A CA 1
ATOM 638 C C . ALA A 1 87 ? 6.910 -4.907 -19.104 1.00 62.06 87 ALA A C 1
ATOM 640 O O . ALA A 1 87 ? 7.111 -5.013 -20.306 1.00 62.06 87 ALA A O 1
ATOM 641 N N . VAL A 1 88 ? 7.720 -4.186 -18.319 1.00 56.22 88 VAL A N 1
ATOM 642 C CA . VAL A 1 88 ? 8.959 -3.542 -18.801 1.00 56.22 88 VAL A CA 1
ATOM 643 C C . VAL A 1 88 ? 10.152 -4.511 -18.805 1.00 56.22 88 VAL A C 1
ATOM 645 O O . VAL A 1 88 ? 11.159 -4.239 -19.453 1.00 56.22 88 VAL A O 1
ATOM 648 N N . VAL A 1 89 ? 10.059 -5.634 -18.084 1.00 52.41 89 VAL A N 1
ATOM 649 C CA . VAL A 1 89 ? 11.149 -6.620 -17.941 1.00 52.41 89 VAL A CA 1
ATOM 650 C C . VAL A 1 89 ? 10.960 -7.847 -18.852 1.00 52.41 89 VAL A C 1
ATOM 652 O O . VAL A 1 89 ? 11.922 -8.585 -19.064 1.00 52.41 89 VAL A O 1
ATOM 655 N N . ALA A 1 90 ? 9.753 -8.062 -19.389 1.00 47.53 90 ALA A N 1
ATOM 656 C CA . ALA A 1 90 ? 9.416 -9.135 -20.333 1.00 47.53 90 ALA A CA 1
ATOM 657 C C . ALA A 1 90 ? 9.653 -8.720 -21.793 1.00 47.53 90 ALA A C 1
ATOM 659 O O . ALA A 1 90 ? 10.101 -9.591 -22.573 1.00 47.53 90 ALA A O 1
#

pLDDT: mean 79.32, std 15.53, range [43.66, 95.81]

Secondary structure (DSSP, 8-state):
--HHHHHHHHTTS-------PPSS--S----THHHHHHHHHHHHHHHHHHHHHHHHHS--HHHHHHHHHHHHHHHHHHHHHHHHHHHHH-

Radius of gyration: 20.83 Å; chains: 1; bounding box: 56×31×37 Å

Foldseek 3Di:
DDPVVVVVVVVPDDPPVDDPDDPPPPPPCPPPPLNVLVVQLVVLVVQLVVLVVVCVVPPDPVSVVSSVVSVVSNVVSVVVSVVVVVVVVD